Protein AF-A0AB38Z0I2-F1 (afdb_monomer_lite)

pLDDT: mean 76.2, std 21.55, range [34.94, 97.25]

Organism: NCBI:txid487316

Secondary structure (DSSP, 8-state):
-----------------------------TT----PPPHHHHHHHHHHHHTGGG-HHHHHHHHHTTT----HHHHHHHHS---TTPPPPPHHHHHHHHHHHHHHHHHHHHTT--TT--HHHHHHHH-

Sequence (127 aa):
MKYLNRTSQDREKHHYFNQQQGDNRKQHNPNHRHHSISLNDVFRSLLALTQLDKDIPTLIKLFEEQGLEICETRVRTWSTPVHINNRPIPHIIFVGFMNLLECINAEAKLKDINLFDLSEILDDIRN

Foldseek 3Di:
DDDDDYDDDDDDDDDDDDDPPPPPPPVPPVPPPPPDQALLNVLLVVCVVVVVVVCVVVVQVLCVVVVHHDDPVLSVLSNDDDDVPRDGDPPVVSVSVVVSVVVVVVVCVVVVHDPPPCPVVVVVVVD

Radius of gyration: 32.6 Å; chains: 1; bounding box: 81×65×84 Å

Structure (mmCIF, N/CA/C/O backbone):
data_AF-A0AB38Z0I2-F1
#
_entry.id   AF-A0AB38Z0I2-F1
#
loop_
_atom_site.group_PDB
_atom_site.id
_atom_site.type_symbol
_atom_site.label_atom_id
_atom_site.label_alt_id
_atom_site.label_comp_id
_atom_site.label_asym_id
_atom_site.label_entity_id
_atom_site.label_seq_id
_atom_site.pdbx_PDB_ins_code
_atom_site.Cartn_x
_atom_site.Cartn_y
_atom_site.Cartn_z
_atom_site.occupancy
_atom_site.B_iso_or_equiv
_atom_site.auth_seq_id
_atom_site.auth_comp_id
_atom_site.auth_asym_id
_atom_site.auth_atom_id
_atom_site.pdbx_PDB_model_num
ATOM 1 N N . MET A 1 1 ? 50.071 -37.031 -63.763 1.00 35.19 1 MET A N 1
ATOM 2 C CA . MET A 1 1 ? 49.563 -37.925 -64.828 1.00 35.19 1 MET A CA 1
ATOM 3 C C . MET A 1 1 ? 48.359 -38.695 -64.294 1.00 35.19 1 MET A C 1
ATOM 5 O O . MET A 1 1 ? 48.475 -39.248 -63.213 1.00 35.19 1 MET A O 1
ATOM 9 N N . LYS A 1 2 ? 47.286 -38.754 -65.101 1.00 41.22 2 LYS A N 1
ATOM 10 C CA . LYS A 1 2 ? 46.116 -39.662 -65.057 1.00 41.22 2 LYS A CA 1
ATOM 11 C C . LYS A 1 2 ? 44.975 -39.355 -64.070 1.00 41.22 2 LYS A C 1
ATOM 13 O O . LYS A 1 2 ? 44.919 -39.865 -62.962 1.00 41.22 2 LYS A O 1
ATOM 18 N N . TYR A 1 3 ? 44.001 -38.606 -64.593 1.00 42.28 3 TYR A N 1
ATOM 19 C CA . TYR A 1 3 ? 42.575 -38.826 -64.342 1.00 42.28 3 TYR A CA 1
ATOM 20 C C . TYR A 1 3 ? 42.131 -40.170 -64.959 1.00 42.28 3 TYR A C 1
ATOM 22 O O . TYR A 1 3 ? 42.544 -40.486 -66.075 1.00 42.28 3 TYR A O 1
ATOM 30 N N . LEU A 1 4 ? 41.260 -40.909 -64.266 1.00 43.62 4 LEU A N 1
ATOM 31 C CA . LEU A 1 4 ? 40.403 -41.998 -64.774 1.00 43.62 4 LEU A CA 1
ATOM 32 C C . LEU A 1 4 ? 39.073 -41.892 -63.989 1.00 43.62 4 LEU A C 1
ATOM 34 O O . LEU A 1 4 ? 39.091 -42.010 -62.771 1.00 43.62 4 LEU A O 1
ATOM 38 N N . ASN A 1 5 ? 38.004 -41.319 -64.564 1.00 35.19 5 ASN A N 1
ATOM 39 C CA . ASN A 1 5 ? 36.926 -41.962 -65.351 1.00 35.19 5 ASN A CA 1
ATOM 40 C C . ASN A 1 5 ? 36.101 -42.983 -64.535 1.00 35.19 5 ASN A C 1
ATOM 42 O O . ASN A 1 5 ? 36.639 -44.011 -64.150 1.00 35.19 5 ASN A O 1
ATOM 46 N N . ARG A 1 6 ? 34.837 -42.643 -64.190 1.00 34.94 6 ARG A N 1
ATOM 47 C CA . ARG A 1 6 ? 33.563 -43.058 -64.867 1.00 34.94 6 ARG A CA 1
ATOM 48 C C . ARG A 1 6 ? 33.108 -44.467 -64.426 1.00 34.94 6 ARG A C 1
ATOM 50 O O . ARG A 1 6 ? 33.953 -45.328 -64.282 1.00 34.94 6 ARG A O 1
ATOM 57 N N . THR A 1 7 ? 31.843 -44.855 -64.245 1.00 35.47 7 THR A N 1
ATOM 58 C CA . THR A 1 7 ? 30.488 -44.258 -64.263 1.00 35.47 7 THR A CA 1
ATOM 59 C C . THR A 1 7 ? 29.531 -45.327 -63.704 1.00 35.47 7 THR A C 1
ATOM 61 O O . THR A 1 7 ? 29.823 -46.509 -63.842 1.00 35.47 7 THR A O 1
ATOM 64 N N . SER A 1 8 ? 28.382 -44.887 -63.183 1.00 41.78 8 SER A N 1
ATOM 65 C CA . SER A 1 8 ? 27.042 -45.503 -63.277 1.00 41.78 8 SER A CA 1
ATOM 66 C C . SER A 1 8 ? 26.867 -47.020 -63.147 1.00 41.78 8 SER A C 1
ATOM 68 O O . SER A 1 8 ? 27.188 -47.745 -64.080 1.00 41.78 8 SER A O 1
ATOM 70 N N . GLN A 1 9 ? 26.094 -47.447 -62.142 1.00 41.41 9 GLN A N 1
ATOM 71 C CA . GLN A 1 9 ? 25.028 -48.436 -62.357 1.00 41.41 9 GLN A CA 1
ATOM 72 C C . GLN A 1 9 ? 23.803 -48.121 -61.484 1.00 41.41 9 GLN A C 1
ATOM 74 O O . GLN A 1 9 ? 23.786 -48.352 -60.279 1.00 41.41 9 GLN A O 1
ATOM 79 N N . ASP A 1 10 ? 22.782 -47.587 -62.152 1.00 40.34 10 ASP A N 1
ATOM 80 C CA . ASP A 1 10 ? 21.367 -47.743 -61.819 1.00 40.34 10 ASP A CA 1
ATOM 81 C C . ASP A 1 10 ? 20.979 -49.229 -61.798 1.00 40.34 10 ASP A C 1
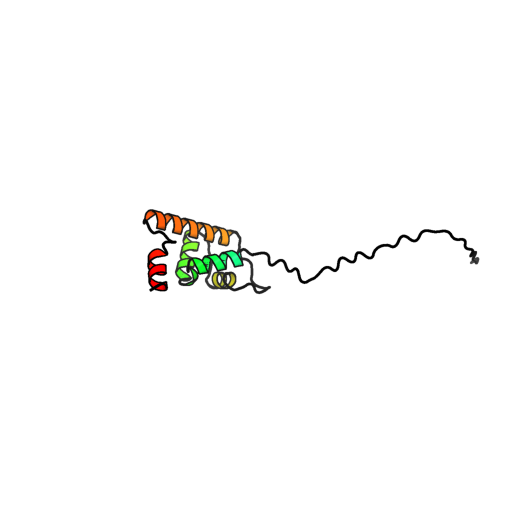ATOM 83 O O . ASP A 1 10 ? 21.392 -49.967 -62.700 1.00 40.34 10 ASP A O 1
ATOM 87 N N . ARG A 1 11 ? 20.126 -49.628 -60.841 1.00 38.00 11 ARG A N 1
ATOM 88 C CA . ARG A 1 11 ? 18.875 -50.395 -61.062 1.00 38.00 11 ARG A CA 1
ATOM 89 C C . ARG A 1 11 ? 18.249 -50.887 -59.748 1.00 38.00 11 ARG A C 1
ATOM 91 O O . ARG A 1 11 ? 18.697 -51.850 -59.140 1.00 38.00 11 ARG A O 1
ATOM 98 N N . GLU A 1 12 ? 17.188 -50.179 -59.366 1.00 39.44 12 GLU A N 1
ATOM 99 C CA . GLU A 1 12 ? 15.887 -50.636 -58.845 1.00 39.44 12 GLU A CA 1
ATOM 100 C C . GLU A 1 12 ? 15.726 -52.098 -58.369 1.00 39.44 12 GLU A C 1
ATOM 102 O O . GLU A 1 12 ? 15.931 -53.037 -59.140 1.00 39.44 12 GLU A O 1
ATOM 107 N N . LYS A 1 13 ? 15.129 -52.275 -57.173 1.00 37.06 13 LYS A N 1
ATOM 108 C CA . LYS A 1 13 ? 13.777 -52.870 -57.017 1.00 37.06 13 LYS A CA 1
ATOM 109 C C . LYS A 1 13 ? 13.230 -52.797 -55.574 1.00 37.06 13 LYS A C 1
ATOM 111 O O . LYS A 1 13 ? 13.824 -53.301 -54.632 1.00 37.06 13 LYS A O 1
ATOM 116 N N . HIS A 1 14 ? 12.067 -52.147 -55.489 1.00 39.53 14 HIS A N 1
ATOM 117 C CA . HIS A 1 14 ? 10.957 -52.165 -54.523 1.00 39.53 14 HIS A CA 1
ATOM 118 C C . HIS A 1 14 ? 10.954 -53.192 -53.371 1.00 39.53 14 HIS A C 1
ATOM 120 O O . HIS A 1 14 ? 11.108 -54.381 -53.613 1.00 39.53 14 HIS A O 1
ATOM 126 N N . HIS A 1 15 ? 10.561 -52.750 -52.163 1.00 36.34 15 HIS A N 1
ATOM 127 C CA . HIS A 1 15 ? 9.241 -53.062 -51.578 1.00 36.34 15 HIS A CA 1
ATOM 128 C C . HIS A 1 15 ? 8.993 -52.366 -50.215 1.00 36.34 15 HIS A C 1
ATOM 130 O O . HIS A 1 15 ? 9.807 -52.447 -49.308 1.00 36.34 15 HIS A O 1
ATOM 136 N N . TYR A 1 16 ? 7.825 -51.711 -50.133 1.00 35.66 16 TYR A N 1
ATOM 137 C CA . TYR A 1 16 ? 6.970 -51.390 -48.975 1.00 35.66 16 TYR A CA 1
ATOM 138 C C . TYR A 1 16 ? 7.589 -50.878 -47.659 1.00 35.66 16 TYR A C 1
ATOM 140 O O . TYR A 1 16 ? 8.160 -51.645 -46.900 1.00 35.66 16 TYR A O 1
ATOM 148 N N . PHE A 1 17 ? 7.259 -49.634 -47.285 1.00 37.66 17 PHE A N 1
ATOM 149 C CA . PHE A 1 17 ? 6.292 -49.371 -46.203 1.00 37.66 17 PHE A CA 1
ATOM 150 C C . PHE A 1 17 ? 5.907 -47.880 -46.175 1.00 37.66 17 PHE A C 1
ATOM 152 O O . PHE A 1 17 ? 6.712 -47.013 -45.847 1.00 37.66 17 PHE A O 1
ATOM 159 N N . ASN A 1 18 ? 4.649 -47.585 -46.511 1.00 37.41 18 ASN A N 1
ATOM 160 C CA . ASN A 1 18 ? 4.008 -46.314 -46.182 1.00 37.41 18 ASN A CA 1
ATOM 161 C C . ASN A 1 18 ? 3.748 -46.305 -44.669 1.00 37.41 18 ASN A C 1
ATOM 163 O O . ASN A 1 18 ? 2.815 -46.958 -44.208 1.00 37.41 18 ASN A O 1
ATOM 167 N N . GLN A 1 19 ? 4.533 -45.555 -43.900 1.00 43.78 19 GLN A N 1
ATOM 168 C CA . GLN A 1 19 ? 4.049 -45.001 -42.638 1.00 43.78 19 GLN A CA 1
ATOM 169 C C . GLN A 1 19 ? 3.721 -43.537 -42.884 1.00 43.78 19 GLN A C 1
ATOM 171 O O . GLN A 1 19 ? 4.601 -42.699 -43.062 1.00 43.78 19 GLN A O 1
ATOM 176 N N . GLN A 1 20 ? 2.419 -43.265 -42.930 1.00 45.53 20 GLN A N 1
ATOM 177 C CA . GLN A 1 20 ? 1.861 -41.930 -42.813 1.00 45.53 20 GLN A CA 1
ATOM 178 C C . GLN A 1 20 ? 2.412 -41.306 -41.525 1.00 45.53 20 GLN A C 1
ATOM 180 O O . GLN A 1 20 ? 1.944 -41.603 -40.428 1.00 45.53 20 GLN A O 1
ATOM 185 N N . GLN A 1 21 ? 3.437 -40.462 -41.650 1.00 42.50 21 GLN A N 1
ATOM 186 C CA . GLN A 1 21 ? 3.780 -39.518 -40.599 1.00 42.50 21 GLN A CA 1
ATOM 187 C C . GLN A 1 21 ? 2.641 -38.506 -40.560 1.00 42.50 21 GLN A C 1
ATOM 189 O O . GLN A 1 21 ? 2.542 -37.624 -41.410 1.00 42.50 21 GLN A O 1
ATOM 194 N N . GLY A 1 22 ? 1.733 -38.698 -39.602 1.00 38.53 22 GLY A N 1
ATOM 195 C CA . GLY A 1 22 ? 0.774 -37.678 -39.220 1.00 38.53 22 GLY A CA 1
ATOM 196 C C . GLY A 1 22 ? 1.545 -36.406 -38.897 1.00 38.53 22 GLY A C 1
ATOM 197 O O . GLY A 1 22 ? 2.306 -36.363 -37.930 1.00 38.53 22 GLY A O 1
ATOM 198 N N . ASP A 1 23 ? 1.367 -35.400 -39.747 1.00 45.88 23 ASP A N 1
ATOM 199 C CA . ASP A 1 23 ? 1.872 -34.043 -39.593 1.00 45.88 23 ASP A CA 1
ATOM 200 C C . ASP A 1 23 ? 1.158 -33.423 -38.377 1.00 45.88 23 ASP A C 1
ATOM 202 O O . ASP A 1 23 ? 0.218 -32.641 -38.494 1.00 45.88 23 ASP A O 1
ATOM 206 N N . ASN A 1 24 ? 1.570 -33.818 -37.168 1.00 48.59 24 ASN A N 1
ATOM 207 C CA . ASN A 1 24 ? 1.207 -33.163 -35.915 1.00 48.59 24 ASN A CA 1
ATOM 208 C C . ASN A 1 24 ? 1.999 -31.855 -35.811 1.00 48.59 24 ASN A C 1
ATOM 210 O O . ASN A 1 24 ? 2.752 -31.617 -34.863 1.00 48.59 24 ASN A O 1
ATOM 214 N N . ARG A 1 25 ? 1.786 -30.960 -36.781 1.00 50.53 25 ARG A N 1
ATOM 215 C CA . ARG A 1 25 ? 1.904 -29.526 -36.547 1.00 50.53 25 ARG A CA 1
ATOM 216 C C . ARG A 1 25 ? 0.864 -29.205 -35.492 1.00 50.53 25 ARG A C 1
ATOM 218 O O . ARG A 1 25 ? -0.278 -28.880 -35.803 1.00 50.53 25 ARG A O 1
ATOM 225 N N . LYS A 1 26 ? 1.267 -29.318 -34.224 1.00 53.81 26 LYS A N 1
ATOM 226 C CA . LYS A 1 26 ? 0.637 -28.581 -33.137 1.00 53.81 26 LYS A CA 1
ATOM 227 C C . LYS A 1 26 ? 0.612 -27.140 -33.620 1.00 53.81 26 LYS A C 1
ATOM 229 O O . LYS A 1 26 ? 1.645 -26.475 -33.634 1.00 53.81 26 LYS A O 1
ATOM 234 N N . GLN A 1 27 ? -0.546 -26.709 -34.106 1.00 51.62 27 GLN A N 1
ATOM 235 C CA . GLN A 1 27 ? -0.838 -25.313 -34.340 1.00 51.62 27 GLN A CA 1
ATOM 236 C C . GLN A 1 27 ? -0.627 -24.656 -32.983 1.00 51.62 27 GLN A C 1
ATOM 238 O O . GLN A 1 27 ? -1.441 -24.797 -32.072 1.00 51.62 27 GLN A O 1
ATOM 243 N N . HIS A 1 28 ? 0.546 -24.056 -32.800 1.00 48.41 28 HIS A N 1
ATOM 244 C CA . HIS A 1 28 ? 0.829 -23.240 -31.643 1.00 48.41 28 HIS A CA 1
ATOM 245 C C . HIS A 1 28 ? -0.084 -22.035 -31.801 1.00 48.41 28 HIS A C 1
ATOM 247 O O . HIS A 1 28 ? 0.224 -21.125 -32.561 1.00 48.41 28 HIS A O 1
ATOM 253 N N . ASN A 1 29 ? -1.268 -22.108 -31.196 1.00 47.97 29 ASN A N 1
ATOM 254 C CA . ASN A 1 29 ? -2.223 -21.019 -31.175 1.00 47.97 29 ASN A CA 1
ATOM 255 C C . ASN A 1 29 ? -1.540 -19.847 -30.447 1.00 47.97 29 ASN A C 1
ATOM 257 O O . ASN A 1 29 ? -1.352 -19.933 -29.231 1.00 47.97 29 ASN A O 1
ATOM 261 N N . PRO A 1 30 ? -1.137 -18.765 -31.138 1.00 53.69 30 PRO A N 1
ATOM 262 C CA . PRO A 1 30 ? -0.403 -17.667 -30.508 1.00 53.69 30 PRO A CA 1
ATOM 263 C C . PRO A 1 30 ? -1.296 -16.831 -29.571 1.00 53.69 30 PRO A C 1
ATOM 265 O O . PRO A 1 30 ? -0.818 -15.900 -28.925 1.00 53.69 30 PRO A O 1
ATOM 268 N N . ASN A 1 31 ? -2.586 -17.176 -29.465 1.00 49.81 31 ASN A N 1
ATOM 269 C CA . ASN A 1 31 ? -3.589 -16.449 -28.692 1.00 49.81 31 ASN A CA 1
ATOM 270 C C . ASN A 1 31 ? -3.817 -16.989 -27.272 1.00 49.81 31 ASN A C 1
ATOM 272 O O . ASN A 1 31 ? -4.771 -16.587 -26.612 1.00 49.81 31 ASN A O 1
ATOM 276 N N . HIS A 1 32 ? -2.948 -17.854 -26.750 1.00 46.88 32 HIS A N 1
ATOM 277 C CA . HIS A 1 32 ? -2.883 -18.116 -25.307 1.00 46.88 32 HIS A CA 1
ATOM 278 C C . HIS A 1 32 ? -1.730 -17.333 -24.688 1.00 46.88 32 HIS A C 1
ATOM 280 O O . HIS A 1 32 ? -0.775 -17.889 -24.150 1.00 46.88 32 HIS A O 1
ATOM 286 N N . ARG A 1 33 ? -1.828 -15.998 -24.747 1.00 56.41 33 ARG A N 1
ATOM 287 C CA . ARG A 1 33 ? -1.088 -15.157 -23.807 1.00 56.41 33 ARG A CA 1
ATOM 288 C C . ARG A 1 33 ? -1.671 -15.431 -22.426 1.00 56.41 33 ARG A C 1
ATOM 290 O O . ARG A 1 33 ? -2.667 -14.828 -22.042 1.00 56.41 33 ARG A O 1
ATOM 297 N N . HIS A 1 34 ? -1.067 -16.367 -21.700 1.00 53.22 34 HIS A N 1
ATOM 298 C CA . HIS A 1 34 ? -1.227 -16.444 -20.257 1.00 53.22 34 HIS A CA 1
ATOM 299 C C . HIS A 1 34 ? -0.807 -15.087 -19.696 1.00 53.22 34 HIS A C 1
ATOM 301 O O . HIS A 1 34 ? 0.380 -14.767 -19.648 1.00 53.22 34 HIS A O 1
ATOM 307 N N . HIS A 1 35 ? -1.780 -14.253 -19.337 1.00 65.31 35 HIS A N 1
ATOM 308 C CA . HIS A 1 35 ? -1.502 -13.045 -18.585 1.00 65.31 35 HIS A CA 1
ATOM 309 C C . HIS A 1 35 ? -1.142 -13.485 -17.163 1.00 65.31 35 HIS A C 1
ATOM 311 O O . HIS A 1 35 ? -2.012 -13.701 -16.324 1.00 65.31 35 HIS A O 1
ATOM 317 N N . SER A 1 36 ? 0.144 -13.738 -16.925 1.00 77.06 36 SER A N 1
ATOM 318 C CA . SER A 1 36 ? 0.655 -13.981 -15.580 1.00 77.06 36 SER A CA 1
ATOM 319 C C . SER A 1 36 ? 0.555 -12.684 -14.781 1.00 77.06 36 SER A C 1
ATOM 321 O O . SER A 1 36 ? 1.078 -11.661 -15.225 1.00 77.06 36 SER A O 1
ATOM 323 N N . ILE A 1 37 ? -0.087 -12.739 -13.615 1.00 84.50 37 ILE A N 1
ATOM 324 C CA . ILE A 1 37 ? -0.169 -11.616 -12.676 1.00 84.50 37 ILE A CA 1
ATOM 325 C C . ILE A 1 37 ? 1.247 -11.281 -12.192 1.00 84.50 37 ILE A C 1
ATOM 327 O O . ILE A 1 37 ? 1.966 -12.157 -11.710 1.00 84.50 37 ILE A O 1
ATOM 331 N N . SER A 1 38 ? 1.652 -10.020 -12.328 1.00 88.94 38 SER A N 1
ATOM 332 C CA . SER A 1 38 ? 2.943 -9.516 -11.853 1.00 88.94 38 SER A CA 1
ATOM 333 C C . SER A 1 38 ? 2.843 -8.917 -10.445 1.00 88.94 38 SER A C 1
ATOM 335 O O . SER A 1 38 ? 1.761 -8.565 -9.976 1.00 88.94 38 SER A O 1
ATOM 337 N N . LEU A 1 39 ? 3.983 -8.719 -9.774 1.00 92.25 39 LEU A N 1
ATOM 338 C CA . LEU A 1 39 ? 4.015 -7.989 -8.498 1.00 92.25 39 LEU A CA 1
ATOM 339 C C . LEU A 1 39 ? 3.514 -6.545 -8.635 1.00 92.25 39 LEU A C 1
ATOM 341 O O . LEU A 1 39 ? 2.929 -6.027 -7.691 1.00 92.25 39 LEU A O 1
ATOM 345 N N . ASN A 1 40 ? 3.684 -5.910 -9.800 1.00 92.50 40 ASN A N 1
ATOM 346 C CA . ASN A 1 40 ? 3.114 -4.585 -10.057 1.00 92.50 40 ASN A CA 1
ATOM 347 C C . ASN A 1 40 ? 1.581 -4.644 -10.068 1.00 92.50 40 ASN A C 1
ATOM 349 O O . ASN A 1 40 ? 0.939 -3.742 -9.539 1.00 92.50 40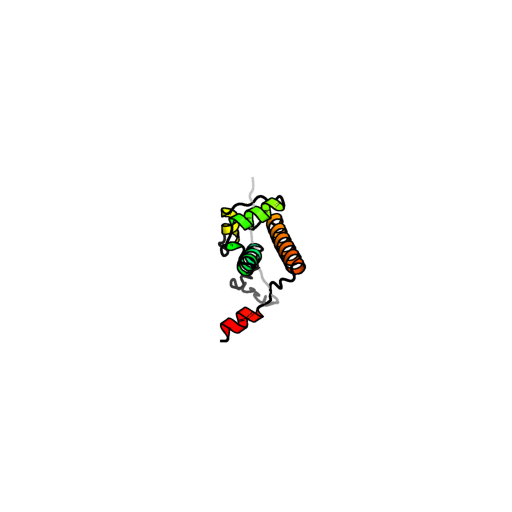 ASN A O 1
ATOM 353 N N . ASP A 1 41 ? 0.991 -5.708 -10.624 1.00 90.50 41 ASP A N 1
ATOM 354 C CA . ASP A 1 41 ? -0.466 -5.880 -10.639 1.00 90.50 41 ASP A CA 1
ATOM 355 C C . ASP A 1 41 ? -1.017 -6.041 -9.223 1.00 90.50 41 ASP A C 1
ATOM 357 O O . ASP A 1 41 ? -2.026 -5.421 -8.878 1.00 90.50 41 ASP A O 1
ATOM 361 N N . VAL A 1 42 ? -0.329 -6.827 -8.390 1.00 92.88 42 VAL A N 1
ATOM 362 C CA . VAL A 1 42 ? -0.684 -7.007 -6.977 1.00 92.88 42 VAL A CA 1
ATOM 363 C C . VAL A 1 42 ? -0.506 -5.698 -6.211 1.00 92.88 42 VAL A C 1
ATOM 365 O O . VAL A 1 42 ? -1.444 -5.248 -5.559 1.00 92.88 42 VAL A O 1
ATOM 368 N N . PHE A 1 43 ? 0.653 -5.048 -6.346 1.00 94.31 43 PHE A N 1
ATOM 369 C CA . PHE A 1 43 ? 0.952 -3.765 -5.710 1.00 94.31 43 PHE A CA 1
ATOM 370 C C . PHE A 1 43 ? -0.096 -2.709 -6.060 1.00 94.31 43 PHE A C 1
ATOM 372 O O . PHE A 1 43 ? -0.690 -2.128 -5.161 1.00 94.31 43 PHE A O 1
ATOM 379 N N . ARG A 1 44 ? -0.394 -2.513 -7.350 1.00 92.88 44 ARG A N 1
ATOM 380 C CA . ARG A 1 44 ? -1.419 -1.570 -7.817 1.00 92.88 44 ARG A CA 1
ATOM 381 C C . ARG A 1 44 ? -2.787 -1.872 -7.215 1.00 92.88 44 ARG A C 1
ATOM 383 O O . ARG A 1 44 ? -3.472 -0.954 -6.778 1.00 92.88 44 ARG A O 1
ATOM 390 N N . SER A 1 45 ? -3.197 -3.139 -7.233 1.00 92.31 45 SER A N 1
ATOM 391 C CA . SER A 1 45 ? -4.525 -3.532 -6.752 1.00 92.31 45 SER A CA 1
ATOM 392 C C . SER A 1 45 ? -4.662 -3.267 -5.256 1.00 92.31 45 SER A C 1
ATOM 394 O O . SER A 1 45 ? -5.643 -2.673 -4.825 1.00 92.31 45 SER A O 1
ATOM 396 N N . LEU A 1 46 ? -3.653 -3.646 -4.471 1.00 93.81 46 LEU A N 1
ATOM 397 C CA . LEU A 1 46 ? -3.637 -3.401 -3.033 1.00 93.81 46 LEU A CA 1
ATOM 398 C C . LEU A 1 46 ? -3.546 -1.909 -2.711 1.00 93.81 46 LEU A C 1
ATOM 400 O O . LEU A 1 46 ? -4.275 -1.445 -1.846 1.00 93.81 46 LEU A O 1
ATOM 404 N N . LEU A 1 47 ? -2.713 -1.159 -3.433 1.00 93.19 47 LEU A N 1
ATOM 405 C CA . LEU A 1 47 ? -2.574 0.285 -3.270 1.00 93.19 47 LEU A CA 1
ATOM 406 C C . LEU A 1 47 ? -3.913 1.012 -3.485 1.00 93.19 47 LEU A C 1
ATOM 408 O O . LEU A 1 47 ? -4.265 1.880 -2.693 1.00 93.19 47 LEU A O 1
ATOM 412 N N . ALA A 1 48 ? -4.679 0.614 -4.507 1.00 89.94 48 ALA A N 1
ATOM 413 C CA . ALA A 1 48 ? -6.010 1.160 -4.770 1.00 89.94 48 ALA A CA 1
ATOM 414 C C . ALA A 1 48 ? -7.040 0.748 -3.701 1.00 89.94 48 ALA A C 1
ATOM 416 O O . ALA A 1 48 ? -7.861 1.565 -3.291 1.00 89.94 48 ALA A O 1
ATOM 417 N N . LEU A 1 49 ? -6.997 -0.505 -3.231 1.00 89.38 49 LEU A N 1
ATOM 418 C CA . LEU A 1 49 ? -7.905 -1.001 -2.190 1.00 89.38 49 LEU A CA 1
ATOM 419 C C . LEU A 1 49 ? -7.690 -0.293 -0.849 1.00 89.38 49 LEU A C 1
ATOM 421 O O . LEU A 1 49 ? -8.656 0.012 -0.155 1.00 89.38 49 LEU A O 1
ATOM 425 N N . THR A 1 50 ? -6.437 -0.018 -0.491 1.00 88.00 50 THR A N 1
ATOM 426 C CA . THR A 1 50 ? -6.088 0.672 0.757 1.00 88.00 50 THR A CA 1
ATOM 427 C C . THR A 1 50 ? -6.108 2.190 0.626 1.00 88.00 50 THR A C 1
ATOM 429 O O . THR A 1 50 ? -5.964 2.885 1.627 1.00 88.00 50 THR A O 1
ATOM 432 N N . GLN A 1 51 ? -6.301 2.709 -0.592 1.00 88.81 51 GLN A N 1
ATOM 433 C CA . GLN A 1 51 ? -6.318 4.138 -0.922 1.00 88.81 51 GLN A CA 1
ATOM 434 C C . GLN A 1 51 ? -5.042 4.887 -0.505 1.00 88.81 51 GLN A C 1
ATOM 436 O O . GLN A 1 51 ? -5.042 6.111 -0.360 1.00 88.81 51 GLN A O 1
ATOM 441 N N . LEU A 1 52 ? -3.936 4.160 -0.322 1.00 89.50 52 LEU A N 1
ATOM 442 C CA . LEU A 1 52 ? -2.638 4.733 0.038 1.00 89.50 52 LEU A CA 1
ATOM 443 C C . LEU A 1 52 ? -2.021 5.541 -1.120 1.00 89.50 52 LEU A C 1
ATOM 445 O O . LEU A 1 52 ? -1.047 6.260 -0.924 1.00 89.50 52 LEU A O 1
ATOM 449 N N . ASP A 1 53 ? -2.591 5.466 -2.325 1.00 88.25 53 ASP A N 1
ATOM 450 C CA . ASP A 1 53 ? -2.253 6.330 -3.459 1.00 88.25 53 ASP A CA 1
ATOM 451 C C . ASP A 1 53 ? -2.795 7.762 -3.338 1.00 88.25 53 ASP A C 1
ATOM 453 O O . ASP A 1 53 ? -2.327 8.643 -4.064 1.00 88.25 53 ASP A O 1
ATOM 457 N N . LYS A 1 54 ? -3.742 8.022 -2.425 1.00 90.38 54 LYS A N 1
ATOM 458 C CA . LYS A 1 54 ? -4.288 9.371 -2.197 1.00 90.38 54 LYS A CA 1
ATOM 459 C C . LYS A 1 54 ? -3.285 10.329 -1.555 1.00 90.38 54 LYS A C 1
ATOM 461 O O . LYS A 1 54 ? -3.400 11.535 -1.757 1.00 90.38 54 LYS A O 1
ATOM 466 N N . ASP A 1 55 ? -2.307 9.802 -0.820 1.00 92.00 55 ASP A N 1
ATOM 467 C CA . ASP A 1 55 ? -1.262 10.576 -0.145 1.00 92.00 55 ASP A CA 1
ATOM 468 C C . ASP A 1 55 ? 0.110 9.906 -0.324 1.00 92.00 55 ASP A C 1
ATOM 470 O O . ASP A 1 55 ? 0.643 9.217 0.550 1.00 92.00 55 ASP A O 1
ATOM 474 N N . ILE A 1 56 ? 0.682 10.102 -1.516 1.00 93.31 56 ILE A N 1
ATOM 475 C CA . ILE A 1 56 ? 1.999 9.563 -1.872 1.00 93.31 56 ILE A CA 1
ATOM 476 C C . ILE A 1 56 ? 3.115 10.064 -0.933 1.00 93.31 56 ILE A C 1
ATOM 478 O O . ILE A 1 56 ? 3.954 9.239 -0.569 1.00 93.31 56 ILE A O 1
ATOM 482 N N . PRO A 1 57 ? 3.171 11.349 -0.519 1.00 95.00 57 PRO A N 1
ATOM 483 C CA . PRO A 1 57 ? 4.155 11.804 0.465 1.00 95.00 57 PRO A CA 1
ATOM 484 C C . PRO A 1 57 ? 4.149 10.986 1.761 1.00 95.00 57 PRO A C 1
ATOM 486 O O . PRO A 1 57 ? 5.211 10.551 2.211 1.00 95.00 57 PRO A O 1
ATOM 489 N N . THR A 1 58 ? 2.971 10.717 2.329 1.00 93.44 58 THR A N 1
ATOM 490 C CA . THR A 1 58 ? 2.859 9.875 3.529 1.00 93.44 58 THR A CA 1
ATOM 491 C C . THR A 1 58 ? 3.286 8.437 3.245 1.00 93.44 58 THR A C 1
ATOM 493 O O . THR A 1 58 ? 4.039 7.861 4.028 1.00 93.44 58 THR A O 1
ATOM 496 N N . LEU A 1 59 ? 2.888 7.863 2.103 1.00 94.81 59 LEU A N 1
ATOM 497 C CA . LEU A 1 59 ? 3.324 6.520 1.715 1.00 94.81 59 LEU A CA 1
ATOM 498 C C . LEU A 1 59 ? 4.853 6.413 1.638 1.00 94.81 59 LEU A C 1
ATOM 500 O O . LEU A 1 59 ? 5.415 5.465 2.175 1.00 94.81 59 LEU A O 1
ATOM 504 N N . ILE A 1 60 ? 5.531 7.379 1.009 1.00 95.88 60 ILE A N 1
ATOM 505 C CA . ILE A 1 60 ? 7.001 7.408 0.920 1.00 95.88 60 ILE A CA 1
ATOM 506 C C . ILE A 1 60 ? 7.618 7.416 2.319 1.00 95.88 60 ILE A C 1
ATOM 508 O O . ILE A 1 60 ? 8.493 6.598 2.595 1.00 95.88 60 ILE A O 1
ATOM 512 N N . LYS A 1 61 ? 7.110 8.261 3.220 1.00 95.25 61 LYS A N 1
ATOM 513 C CA . LYS A 1 61 ? 7.592 8.327 4.602 1.00 95.25 61 LYS A CA 1
ATOM 514 C C . LYS A 1 61 ? 7.460 6.984 5.336 1.00 95.25 61 LYS A C 1
ATOM 516 O O . LYS A 1 61 ? 8.385 6.574 6.027 1.00 95.25 61 LYS A O 1
ATOM 521 N N . LEU A 1 62 ? 6.360 6.256 5.138 1.00 94.25 62 LEU A N 1
ATOM 522 C CA . LEU A 1 62 ? 6.164 4.926 5.738 1.00 94.25 62 LEU A CA 1
ATOM 523 C C . LEU A 1 62 ? 7.143 3.864 5.198 1.00 94.25 62 LEU A C 1
ATOM 525 O O . LEU A 1 62 ? 7.448 2.885 5.882 1.00 94.25 62 LEU A O 1
ATOM 529 N N . PHE A 1 63 ? 7.640 4.024 3.969 1.00 95.81 63 PHE A N 1
ATOM 530 C CA . PHE A 1 63 ? 8.737 3.197 3.458 1.00 95.81 63 PHE A CA 1
ATOM 531 C C . PHE A 1 63 ? 10.084 3.614 4.061 1.00 95.81 63 PHE A C 1
ATOM 533 O O . PHE A 1 63 ? 10.866 2.747 4.455 1.00 95.81 63 PHE A O 1
ATOM 540 N N . GLU A 1 64 ? 10.337 4.917 4.196 1.00 95.56 64 GLU A N 1
ATOM 541 C CA . GLU A 1 64 ? 11.555 5.445 4.824 1.00 95.56 64 GLU A CA 1
ATOM 542 C C . GLU A 1 64 ? 11.693 4.992 6.284 1.00 95.56 64 GLU A C 1
ATOM 544 O O . GLU A 1 64 ? 12.786 4.623 6.711 1.00 95.56 64 GLU A O 1
ATOM 549 N N . GLU A 1 65 ? 10.588 4.928 7.033 1.00 94.25 65 GLU A N 1
ATOM 550 C CA . GLU A 1 65 ? 10.540 4.403 8.407 1.00 94.25 65 GLU A CA 1
ATOM 551 C C . GLU A 1 65 ? 10.971 2.925 8.502 1.00 94.25 65 GLU A C 1
ATOM 553 O O . GLU A 1 65 ? 11.453 2.481 9.543 1.00 94.25 65 GLU A O 1
ATOM 558 N N . GLN A 1 66 ? 10.880 2.173 7.400 1.00 93.62 66 GLN A N 1
ATOM 559 C CA . GLN A 1 66 ? 11.383 0.799 7.272 1.00 93.62 66 GLN A CA 1
ATOM 560 C C . GLN A 1 66 ? 12.808 0.728 6.691 1.00 93.62 66 GLN A C 1
ATOM 562 O O . GLN A 1 66 ? 13.310 -0.361 6.406 1.00 93.62 66 GLN A O 1
ATOM 567 N N . GLY A 1 67 ? 13.466 1.871 6.477 1.00 95.81 67 GLY A N 1
ATOM 568 C CA . GLY A 1 67 ? 14.779 1.961 5.837 1.00 95.81 67 GLY A CA 1
ATOM 569 C C . GLY A 1 67 ? 14.750 1.726 4.323 1.00 95.81 67 GLY A C 1
ATOM 570 O O . GLY A 1 67 ? 15.780 1.385 3.739 1.00 95.81 67 GLY A O 1
ATOM 571 N N . LEU A 1 68 ? 13.585 1.870 3.680 1.00 96.50 68 LEU A N 1
ATOM 572 C CA . LEU A 1 68 ? 13.409 1.677 2.243 1.00 96.50 68 LEU A CA 1
ATOM 573 C C . LEU A 1 68 ? 13.250 3.026 1.543 1.00 96.50 68 LEU A C 1
ATOM 575 O O . LEU A 1 68 ? 12.240 3.707 1.686 1.00 96.50 68 LEU A O 1
ATOM 579 N N . GLU A 1 69 ? 14.237 3.391 0.732 1.00 94.81 69 GLU A N 1
ATOM 580 C CA . GLU A 1 69 ? 14.185 4.622 -0.051 1.00 94.81 69 GLU A CA 1
ATOM 581 C C . GLU A 1 69 ? 13.397 4.401 -1.349 1.00 94.81 69 GLU A C 1
ATOM 583 O O . GLU A 1 69 ? 13.777 3.608 -2.219 1.00 94.81 69 GLU A O 1
ATOM 588 N N . ILE A 1 70 ? 12.289 5.126 -1.494 1.00 94.56 70 ILE A N 1
ATOM 589 C CA . ILE A 1 70 ? 11.502 5.175 -2.725 1.00 94.56 70 ILE A CA 1
ATOM 590 C C . ILE A 1 70 ? 11.145 6.621 -3.064 1.00 94.56 70 ILE A C 1
ATOM 592 O O . ILE A 1 70 ? 11.176 7.501 -2.215 1.00 94.56 70 ILE A O 1
ATOM 596 N N . CYS A 1 71 ? 10.763 6.874 -4.315 1.00 93.62 71 CYS A N 1
ATOM 597 C CA . CYS A 1 71 ? 10.302 8.193 -4.736 1.00 93.62 71 CYS A CA 1
ATOM 598 C C . CYS A 1 71 ? 8.960 8.114 -5.461 1.00 93.62 71 CYS A C 1
ATOM 600 O O . CYS A 1 71 ? 8.592 7.083 -6.032 1.00 93.62 71 CYS A O 1
ATOM 602 N N . GLU A 1 72 ? 8.253 9.241 -5.505 1.00 93.94 72 GLU A N 1
ATOM 603 C CA . GLU A 1 72 ? 6.931 9.355 -6.123 1.00 93.94 72 GLU A CA 1
ATOM 604 C C . GLU A 1 72 ? 6.909 8.838 -7.567 1.00 93.94 72 GLU A C 1
ATOM 606 O O . GLU A 1 72 ? 6.002 8.105 -7.960 1.00 93.94 72 GLU A O 1
ATOM 611 N N . THR A 1 73 ? 7.941 9.151 -8.357 1.00 92.62 73 THR A N 1
ATOM 612 C CA . THR A 1 73 ? 8.026 8.695 -9.755 1.00 92.62 73 THR A CA 1
ATOM 613 C C . THR A 1 73 ? 8.018 7.167 -9.848 1.00 92.62 73 THR A C 1
ATOM 615 O O . THR A 1 73 ? 7.390 6.598 -10.744 1.00 92.62 73 THR A O 1
ATOM 618 N N . ARG A 1 74 ? 8.687 6.479 -8.913 1.00 91.88 74 ARG A N 1
ATOM 619 C CA . ARG A 1 74 ? 8.710 5.012 -8.856 1.00 91.88 74 ARG A CA 1
ATOM 620 C C . ARG A 1 74 ? 7.358 4.449 -8.449 1.00 91.88 74 ARG A C 1
ATOM 622 O O . ARG A 1 74 ? 6.869 3.565 -9.147 1.00 91.88 74 ARG A O 1
ATOM 629 N N . VAL A 1 75 ? 6.732 5.012 -7.414 1.00 92.44 75 VAL A N 1
ATOM 630 C CA . VAL A 1 75 ? 5.380 4.624 -6.976 1.00 92.44 75 VAL A CA 1
ATOM 631 C C . VAL A 1 75 ? 4.395 4.728 -8.137 1.00 92.44 75 VAL A C 1
ATOM 633 O O . VAL A 1 75 ? 3.723 3.750 -8.455 1.00 92.44 75 VAL A O 1
ATOM 636 N N . ARG A 1 76 ? 4.382 5.869 -8.840 1.00 91.06 76 ARG A N 1
ATOM 637 C CA . ARG A 1 76 ? 3.529 6.088 -10.018 1.00 91.06 76 ARG A CA 1
ATOM 638 C C . ARG A 1 76 ? 3.839 5.109 -11.150 1.00 91.06 76 ARG A C 1
ATOM 640 O O . ARG A 1 76 ? 2.929 4.580 -11.776 1.00 91.06 76 ARG A O 1
ATOM 647 N N . THR A 1 77 ? 5.115 4.819 -11.401 1.00 90.56 77 THR A N 1
ATOM 648 C CA . THR A 1 77 ? 5.504 3.830 -12.422 1.00 90.56 77 THR A CA 1
ATOM 649 C C . THR A 1 77 ? 4.940 2.447 -12.091 1.00 90.56 77 THR A C 1
ATOM 651 O O . THR A 1 77 ? 4.383 1.786 -12.965 1.00 90.56 77 THR A O 1
ATOM 654 N N . TRP A 1 78 ? 5.052 2.006 -10.836 1.00 91.38 78 TRP A N 1
ATOM 655 C CA . TRP A 1 78 ? 4.588 0.684 -10.411 1.00 91.38 78 TRP A CA 1
ATOM 656 C C . TRP A 1 78 ? 3.066 0.581 -10.278 1.00 91.38 78 TRP A C 1
ATOM 658 O O . TRP A 1 78 ? 2.534 -0.516 -10.423 1.00 91.38 78 TRP A O 1
ATOM 668 N N . SER A 1 79 ? 2.365 1.694 -10.044 1.00 89.12 79 SER A N 1
ATOM 669 C CA . SER A 1 79 ? 0.900 1.728 -9.958 1.00 89.12 79 SER A CA 1
ATOM 670 C C . SER A 1 79 ? 0.200 1.884 -11.314 1.00 89.12 79 SER A C 1
ATOM 672 O O . SER A 1 79 ? -1.001 1.638 -11.420 1.00 89.12 79 SER A O 1
ATOM 674 N N . THR A 1 80 ? 0.918 2.249 -12.380 1.00 85.00 80 THR A N 1
ATOM 675 C CA . THR A 1 80 ? 0.323 2.316 -13.725 1.00 85.00 80 THR A CA 1
ATOM 676 C C . THR A 1 80 ? 0.120 0.926 -14.348 1.00 85.00 80 THR A C 1
ATOM 678 O O . THR A 1 80 ? 0.968 0.045 -14.180 1.00 85.00 80 THR A O 1
ATOM 681 N N . PRO A 1 81 ? -0.985 0.707 -15.095 1.00 76.12 81 PRO A N 1
ATOM 682 C CA . PRO A 1 81 ? -1.203 -0.525 -15.849 1.00 76.12 81 PRO A CA 1
ATOM 683 C C . PRO A 1 81 ? -0.015 -0.882 -16.743 1.00 76.12 81 PRO A C 1
ATOM 685 O O . PRO A 1 81 ? 0.610 -0.004 -17.336 1.00 76.12 81 PRO A O 1
ATOM 688 N N . VAL A 1 82 ? 0.277 -2.182 -16.832 1.00 68.06 82 VAL A N 1
ATOM 689 C CA . VAL A 1 82 ? 1.476 -2.722 -17.479 1.00 68.06 82 VAL A CA 1
ATOM 690 C C . VAL A 1 82 ? 1.587 -2.252 -18.933 1.00 68.06 82 VAL A C 1
ATOM 692 O O . VAL A 1 82 ? 0.937 -2.781 -19.832 1.00 68.06 82 VAL A O 1
ATOM 695 N N . HIS A 1 83 ? 2.483 -1.297 -19.174 1.00 63.03 83 HIS A N 1
ATOM 696 C CA . HIS A 1 83 ? 3.151 -1.168 -20.461 1.00 63.03 83 HIS A CA 1
ATOM 697 C C . HIS A 1 83 ? 4.316 -2.161 -20.507 1.00 63.03 83 HIS A C 1
ATOM 699 O O . HIS A 1 83 ? 4.974 -2.400 -19.497 1.00 63.03 83 HIS A O 1
ATOM 705 N N . ILE A 1 84 ? 4.624 -2.685 -21.698 1.00 57.97 84 ILE A N 1
ATOM 706 C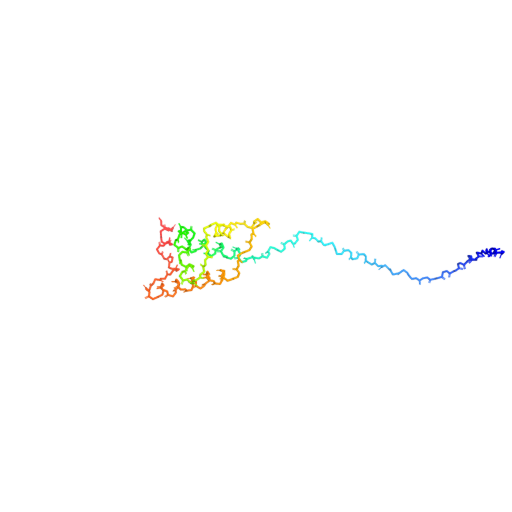 CA . ILE A 1 84 ? 5.752 -3.611 -21.952 1.00 57.97 84 ILE A CA 1
ATOM 707 C C . ILE A 1 84 ? 7.097 -3.069 -21.415 1.00 57.97 84 ILE A C 1
ATOM 709 O O . ILE A 1 84 ? 8.015 -3.839 -21.154 1.00 57.97 84 ILE A O 1
ATOM 713 N N . ASN A 1 85 ? 7.196 -1.755 -21.192 1.00 61.06 85 ASN A N 1
ATOM 714 C CA . ASN A 1 85 ? 8.404 -1.069 -20.742 1.00 61.06 85 ASN A CA 1
ATOM 715 C C . ASN A 1 85 ? 8.405 -0.687 -19.249 1.00 61.06 85 ASN A C 1
ATOM 717 O O . ASN A 1 85 ? 9.370 -0.072 -18.788 1.00 61.06 85 ASN A O 1
ATOM 721 N N . ASN A 1 86 ? 7.358 -1.011 -18.482 1.00 73.12 86 ASN A N 1
ATOM 722 C CA . ASN A 1 86 ? 7.332 -0.679 -17.059 1.00 73.12 86 ASN A CA 1
ATOM 723 C C . ASN A 1 86 ? 8.323 -1.574 -16.314 1.00 73.12 86 ASN A C 1
ATOM 725 O O . ASN A 1 86 ? 8.245 -2.801 -16.369 1.00 73.12 86 ASN A O 1
ATOM 729 N N . A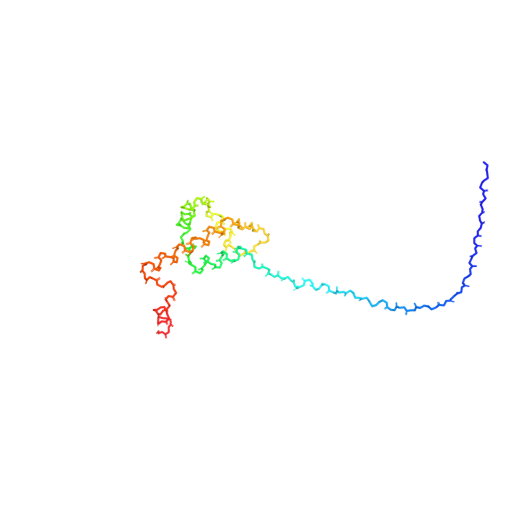RG A 1 87 ? 9.269 -0.956 -15.598 1.00 83.81 87 ARG A N 1
ATOM 730 C CA . ARG A 1 87 ? 10.201 -1.717 -14.763 1.00 83.81 87 ARG A CA 1
ATOM 731 C C . ARG A 1 87 ? 9.420 -2.439 -13.655 1.00 83.81 87 ARG A C 1
ATOM 733 O O . ARG A 1 87 ? 8.559 -1.810 -13.028 1.00 83.81 87 ARG A O 1
ATOM 740 N N . PRO A 1 88 ? 9.729 -3.717 -13.382 1.00 89.38 88 PRO A N 1
ATOM 741 C CA . PRO A 1 88 ? 9.113 -4.429 -12.274 1.00 89.38 88 PRO A CA 1
ATOM 742 C C . PRO A 1 88 ? 9.485 -3.765 -10.945 1.00 89.38 88 PRO A C 1
ATOM 744 O O . PRO A 1 88 ? 10.582 -3.213 -10.793 1.00 89.38 88 PRO A O 1
ATOM 747 N N . ILE A 1 89 ? 8.565 -3.817 -9.988 1.00 93.31 89 ILE A N 1
ATOM 748 C CA . ILE A 1 89 ? 8.828 -3.449 -8.603 1.00 93.31 89 ILE A CA 1
ATOM 749 C C . ILE A 1 89 ? 9.916 -4.378 -8.040 1.00 93.31 89 ILE A C 1
ATOM 751 O O . ILE A 1 89 ? 9.833 -5.599 -8.212 1.00 93.31 89 ILE A O 1
ATOM 755 N N . PRO A 1 90 ? 10.966 -3.840 -7.394 1.00 95.12 90 PRO A N 1
ATOM 756 C CA . PRO A 1 90 ? 11.946 -4.675 -6.718 1.00 95.12 90 PRO A CA 1
ATOM 757 C C . PRO A 1 90 ? 11.284 -5.478 -5.597 1.00 95.12 90 PRO A C 1
ATOM 759 O O . PRO A 1 90 ? 10.486 -4.939 -4.832 1.00 95.12 90 PRO A O 1
ATOM 762 N N . HIS A 1 91 ? 11.666 -6.748 -5.454 1.00 95.62 91 HIS A N 1
ATOM 763 C CA . HIS A 1 91 ? 11.086 -7.645 -4.449 1.00 95.62 91 HIS A CA 1
ATOM 764 C C . HIS A 1 91 ? 11.168 -7.074 -3.025 1.00 95.62 91 HIS A C 1
ATOM 766 O O . HIS A 1 91 ? 10.204 -7.160 -2.277 1.00 95.62 91 HIS A O 1
ATOM 772 N N . ILE A 1 92 ? 12.288 -6.436 -2.665 1.00 96.38 92 ILE A N 1
ATOM 773 C CA . ILE A 1 92 ? 12.468 -5.809 -1.347 1.00 96.38 92 ILE A CA 1
ATOM 774 C C . ILE A 1 92 ? 11.440 -4.701 -1.072 1.00 96.38 92 ILE A C 1
ATOM 776 O O . ILE A 1 92 ? 10.921 -4.613 0.035 1.00 96.38 92 ILE A O 1
ATOM 780 N N . ILE A 1 93 ? 11.089 -3.910 -2.090 1.00 96.69 93 ILE A N 1
ATOM 781 C CA . ILE A 1 93 ? 10.076 -2.859 -1.964 1.00 96.69 93 ILE A CA 1
ATOM 782 C C . ILE A 1 93 ? 8.687 -3.481 -1.844 1.00 96.69 93 ILE A C 1
ATOM 784 O O . ILE A 1 93 ? 7.890 -3.047 -1.021 1.00 96.69 93 ILE A O 1
ATOM 788 N N . PHE A 1 94 ? 8.401 -4.532 -2.616 1.00 96.69 94 PHE A N 1
ATOM 789 C CA . PHE A 1 94 ? 7.129 -5.241 -2.502 1.00 96.69 94 PHE A CA 1
ATOM 790 C C . PHE A 1 94 ? 6.942 -5.877 -1.115 1.00 96.69 94 PHE A C 1
ATOM 792 O O . PHE A 1 94 ? 5.881 -5.740 -0.518 1.00 96.69 94 PHE A O 1
ATOM 799 N N . VAL A 1 95 ? 7.977 -6.518 -0.565 1.00 97.06 95 VAL A N 1
ATOM 800 C CA . VAL A 1 95 ? 7.939 -7.056 0.804 1.00 97.06 95 VAL A CA 1
ATOM 801 C C . VAL A 1 95 ? 7.737 -5.940 1.829 1.00 97.06 95 VAL A C 1
ATOM 803 O O . VAL A 1 95 ? 6.881 -6.076 2.695 1.00 97.06 95 VAL A O 1
ATOM 806 N N . GLY A 1 96 ? 8.446 -4.814 1.701 1.00 96.75 96 GLY A N 1
ATOM 807 C CA . GLY A 1 96 ? 8.239 -3.651 2.572 1.00 96.75 96 GLY A CA 1
ATOM 808 C C . GLY A 1 96 ? 6.815 -3.095 2.512 1.00 96.75 96 GLY A C 1
ATOM 809 O O . GLY A 1 96 ? 6.250 -2.701 3.528 1.00 96.75 96 GLY A O 1
ATOM 810 N N . PHE A 1 97 ? 6.189 -3.130 1.334 1.00 96.69 97 PHE A N 1
ATOM 811 C CA . PHE A 1 97 ? 4.783 -2.769 1.197 1.00 96.69 97 PHE A CA 1
ATOM 812 C C . PHE A 1 97 ? 3.868 -3.736 1.956 1.00 96.69 97 PHE A C 1
ATOM 814 O O . PHE A 1 97 ? 2.965 -3.298 2.659 1.00 96.69 97 PHE A O 1
ATOM 821 N N . MET A 1 98 ? 4.106 -5.046 1.861 1.00 97.25 98 MET A N 1
ATOM 822 C CA . MET A 1 98 ? 3.316 -6.036 2.601 1.00 97.25 98 MET A CA 1
ATOM 823 C C . MET A 1 98 ? 3.478 -5.884 4.119 1.00 97.25 98 MET A C 1
ATOM 825 O O . MET A 1 98 ? 2.481 -5.933 4.835 1.00 97.25 98 MET A O 1
ATOM 829 N N . ASN A 1 99 ? 4.699 -5.625 4.596 1.00 96.12 99 ASN A N 1
ATOM 830 C CA . ASN A 1 99 ? 4.966 -5.352 6.010 1.00 96.12 99 ASN A CA 1
ATOM 831 C C . ASN A 1 99 ? 4.224 -4.098 6.491 1.00 96.12 99 ASN A C 1
ATOM 833 O O . ASN A 1 99 ? 3.631 -4.105 7.564 1.00 96.12 99 ASN A O 1
ATOM 837 N N . LEU A 1 100 ? 4.199 -3.036 5.678 1.00 94.75 100 LEU A N 1
ATOM 838 C CA . LEU A 1 100 ? 3.433 -1.821 5.964 1.00 94.75 100 LEU A CA 1
ATOM 839 C C . LEU A 1 100 ? 1.945 -2.138 6.157 1.00 94.75 100 LEU A C 1
ATOM 841 O O . LEU A 1 100 ? 1.344 -1.698 7.136 1.00 94.75 100 LEU A O 1
ATOM 845 N N . LEU A 1 101 ? 1.351 -2.926 5.255 1.00 93.94 101 LEU A N 1
ATOM 846 C CA . LEU A 1 101 ? -0.055 -3.328 5.367 1.00 93.94 101 LEU A CA 1
ATOM 847 C C . LEU A 1 101 ? -0.322 -4.161 6.627 1.00 93.94 101 LEU A C 1
ATOM 849 O O . LEU A 1 101 ? -1.362 -3.996 7.268 1.00 93.94 101 LEU A O 1
ATOM 853 N N . GLU A 1 102 ? 0.610 -5.038 6.999 1.00 93.44 102 GLU A N 1
ATOM 854 C CA . GLU A 1 102 ? 0.525 -5.820 8.232 1.00 93.44 102 GLU A CA 1
ATOM 855 C C . GLU A 1 102 ? 0.578 -4.926 9.479 1.00 93.44 102 GLU A C 1
ATOM 857 O O . GLU A 1 102 ? -0.265 -5.079 10.366 1.00 93.44 102 GLU A O 1
ATOM 862 N N . CYS A 1 103 ? 1.488 -3.947 9.514 1.00 91.50 103 CYS A N 1
ATOM 863 C CA . CYS A 1 103 ? 1.581 -2.961 10.592 1.00 91.50 103 CYS A CA 1
ATOM 864 C C . CYS A 1 103 ? 0.289 -2.145 10.731 1.00 91.50 103 CYS A C 1
ATOM 866 O O . CYS A 1 103 ? -0.251 -2.051 11.832 1.00 91.50 103 CYS A O 1
ATOM 868 N N . ILE A 1 104 ? -0.260 -1.627 9.625 1.00 89.44 104 ILE A N 1
ATOM 869 C CA . ILE A 1 104 ? -1.533 -0.883 9.637 1.00 89.44 104 ILE A CA 1
ATOM 870 C C . ILE A 1 104 ? -2.663 -1.748 10.203 1.00 89.44 104 ILE A C 1
ATOM 872 O O . ILE A 1 104 ? -3.438 -1.297 11.045 1.00 89.44 104 ILE A O 1
ATOM 876 N N . ASN A 1 105 ? -2.755 -3.006 9.769 1.00 89.44 105 ASN A N 1
ATOM 877 C CA . ASN A 1 105 ? -3.765 -3.935 10.267 1.00 89.44 105 ASN A CA 1
ATOM 878 C C . ASN A 1 105 ? -3.595 -4.224 11.768 1.00 89.44 105 ASN A C 1
ATOM 880 O O . ASN A 1 105 ? -4.582 -4.301 12.499 1.00 89.44 105 ASN A O 1
ATOM 884 N N . ALA A 1 106 ? -2.358 -4.376 12.245 1.00 90.19 106 ALA A N 1
ATOM 885 C CA . ALA A 1 106 ? -2.074 -4.569 13.664 1.00 90.19 106 ALA A CA 1
ATOM 886 C C . ALA A 1 106 ? -2.460 -3.334 14.497 1.00 90.19 106 ALA A C 1
ATOM 888 O O . ALA A 1 106 ? -3.118 -3.473 15.528 1.00 90.19 106 ALA A O 1
ATOM 889 N N . GLU A 1 107 ? -2.121 -2.130 14.035 1.00 89.69 107 GLU A N 1
ATOM 890 C CA . GLU A 1 107 ? -2.496 -0.880 14.703 1.00 89.69 107 GLU A CA 1
ATOM 891 C C . GLU A 1 107 ? -4.007 -0.656 14.742 1.00 89.69 107 GLU A C 1
ATOM 893 O O . GLU A 1 107 ? -4.539 -0.242 15.773 1.00 89.69 107 GLU A O 1
ATOM 898 N N . ALA A 1 108 ? -4.708 -0.943 13.643 1.00 89.38 108 ALA A N 1
ATOM 899 C CA . ALA A 1 108 ? -6.160 -0.830 13.584 1.00 89.38 108 ALA A CA 1
ATOM 900 C C . ALA A 1 108 ? -6.825 -1.750 14.618 1.00 89.38 108 ALA A C 1
ATOM 902 O O . ALA A 1 108 ? -7.670 -1.298 15.386 1.00 89.38 108 ALA A O 1
ATOM 903 N N . LYS A 1 109 ? -6.358 -3.002 14.727 1.00 88.56 109 LYS A N 1
ATOM 904 C CA . LYS A 1 109 ? -6.832 -3.954 15.745 1.00 88.56 109 LYS A CA 1
ATOM 905 C C . LYS A 1 109 ? -6.599 -3.464 17.171 1.00 88.56 109 LYS A C 1
ATOM 907 O O . LYS A 1 109 ? -7.479 -3.619 18.008 1.00 88.56 109 LYS A O 1
ATOM 912 N N . LEU A 1 110 ? -5.441 -2.865 17.458 1.00 92.00 110 LEU A N 1
ATOM 913 C CA . LEU A 1 110 ? -5.154 -2.303 18.786 1.00 92.00 110 LEU A CA 1
ATOM 914 C C . LEU A 1 110 ? -6.095 -1.148 19.156 1.00 92.00 110 LEU A C 1
ATOM 916 O O . LEU A 1 110 ? -6.329 -0.910 20.338 1.00 92.00 110 LEU A O 1
ATOM 920 N N . LYS A 1 111 ? -6.621 -0.437 18.156 1.00 90.75 111 LYS A N 1
ATOM 921 C CA . LYS A 1 111 ? -7.567 0.674 18.322 1.00 90.75 111 LYS A CA 1
ATOM 922 C C . LYS A 1 111 ? -9.033 0.242 18.208 1.00 90.75 111 LYS A C 1
ATOM 924 O O . LYS A 1 111 ? -9.895 1.111 18.173 1.00 90.75 111 LYS A O 1
ATOM 929 N N . ASP A 1 112 ? -9.301 -1.064 18.136 1.00 87.19 112 ASP A N 1
ATOM 930 C CA . ASP A 1 112 ? -10.631 -1.642 17.895 1.00 87.19 112 ASP A CA 1
ATOM 931 C C . ASP A 1 112 ? -11.307 -1.109 16.613 1.00 87.19 112 ASP A C 1
ATOM 933 O O . ASP A 1 112 ? -12.525 -1.010 16.503 1.00 87.19 112 ASP A O 1
ATOM 937 N N . ILE A 1 113 ? -10.493 -0.745 15.616 1.00 84.69 113 ILE A N 1
ATOM 938 C CA . ILE A 1 113 ? -10.955 -0.303 14.300 1.00 84.69 113 ILE A CA 1
ATOM 939 C C . ILE A 1 113 ? -11.026 -1.527 13.392 1.00 84.69 113 ILE A C 1
ATOM 941 O O . ILE A 1 113 ? -10.002 -2.117 13.030 1.00 84.69 113 ILE A O 1
ATOM 945 N N . ASN A 1 114 ? -12.232 -1.886 12.963 1.00 80.94 114 ASN A N 1
ATOM 946 C CA . ASN A 1 114 ? -12.418 -2.885 11.923 1.00 80.94 114 ASN A CA 1
ATOM 947 C C . ASN A 1 114 ? -12.287 -2.229 10.537 1.00 80.94 114 ASN A C 1
ATOM 949 O O . ASN A 1 114 ? -13.209 -1.584 10.049 1.00 80.94 114 ASN A O 1
ATOM 953 N N . LEU A 1 115 ? -11.140 -2.436 9.880 1.00 76.25 115 LEU A N 1
ATOM 954 C CA . LEU A 1 115 ? -10.845 -1.904 8.537 1.00 76.25 115 LEU A CA 1
ATOM 955 C C . LEU A 1 115 ? -11.810 -2.392 7.442 1.00 76.25 115 LEU A C 1
ATOM 957 O O . LEU A 1 115 ? -11.832 -1.826 6.352 1.00 76.25 115 LEU A O 1
ATOM 961 N N . PHE A 1 116 ? -12.582 -3.445 7.716 1.00 73.12 116 PHE A N 1
ATOM 962 C CA . PHE A 1 116 ? -13.582 -4.006 6.810 1.00 73.12 116 PHE A CA 1
ATOM 963 C C . PHE A 1 116 ? -15.004 -3.858 7.355 1.00 73.12 116 PHE A C 1
ATOM 965 O O . PHE A 1 116 ? -15.905 -4.565 6.899 1.00 73.12 116 PHE A O 1
ATOM 972 N N . ASP A 1 117 ? -15.221 -2.983 8.338 1.00 78.44 117 ASP A N 1
ATOM 973 C CA . ASP A 1 117 ? -16.575 -2.627 8.728 1.00 78.44 117 ASP A CA 1
ATOM 974 C C . ASP A 1 117 ? -17.212 -1.793 7.619 1.00 78.44 117 ASP A C 1
ATOM 976 O O . ASP A 1 117 ? -16.886 -0.628 7.402 1.00 78.44 117 ASP A O 1
ATOM 980 N N . LEU A 1 118 ? -18.086 -2.447 6.862 1.00 79.31 118 LEU A N 1
ATOM 981 C CA . LEU A 1 118 ? -18.849 -1.834 5.786 1.00 79.31 118 LEU A CA 1
ATOM 982 C C . LEU A 1 118 ? -20.286 -1.546 6.220 1.00 79.31 118 LEU A C 1
ATOM 984 O O . LEU A 1 118 ? -21.088 -1.211 5.358 1.00 79.31 118 LEU A O 1
ATOM 988 N N . SER A 1 119 ? -20.642 -1.728 7.497 1.00 80.44 119 SER A N 1
ATOM 989 C CA . SER A 1 119 ? -22.029 -1.601 7.960 1.00 80.44 119 SER A CA 1
ATOM 990 C C . SER A 1 119 ? -22.613 -0.223 7.637 1.00 80.44 119 SER A C 1
ATOM 992 O O . SER A 1 119 ? -23.578 -0.151 6.882 1.00 80.44 119 SER A O 1
ATOM 994 N N . GLU A 1 120 ? -21.958 0.853 8.079 1.00 77.06 120 GLU A N 1
ATOM 995 C CA . GLU A 1 120 ? -22.385 2.235 7.804 1.00 77.06 120 GLU A CA 1
ATOM 996 C C . GLU A 1 120 ? -22.392 2.557 6.299 1.00 77.06 120 GLU A C 1
ATOM 998 O O . GLU A 1 120 ? -23.356 3.110 5.779 1.00 77.06 120 GLU A O 1
ATOM 1003 N N . ILE A 1 121 ? -21.362 2.130 5.557 1.00 78.06 121 ILE A N 1
ATOM 1004 C CA . ILE A 1 121 ? -21.268 2.361 4.103 1.00 78.06 121 ILE A CA 1
ATOM 1005 C C . ILE A 1 121 ? -22.393 1.632 3.350 1.00 78.06 121 ILE A C 1
ATOM 1007 O O . ILE A 1 121 ? -22.937 2.147 2.374 1.00 78.06 121 ILE A O 1
ATOM 1011 N N . LEU A 1 122 ? -22.727 0.406 3.758 1.00 82.94 122 LEU A N 1
ATOM 1012 C CA . LEU A 1 122 ? -23.792 -0.375 3.134 1.00 82.94 122 LEU A CA 1
ATOM 1013 C C . LEU A 1 122 ? -25.168 0.202 3.449 1.00 82.94 122 LEU A C 1
ATOM 1015 O O . LEU A 1 122 ? -26.032 0.150 2.572 1.00 82.94 122 LEU A O 1
ATOM 1019 N N . ASP A 1 123 ? -25.363 0.737 4.652 1.00 85.44 123 ASP A N 1
ATOM 1020 C CA . ASP A 1 123 ? -26.593 1.432 5.024 1.00 85.44 123 ASP A CA 1
ATOM 1021 C C . ASP A 1 123 ? -26.766 2.725 4.211 1.00 85.44 123 ASP A C 1
ATOM 1023 O O . ASP A 1 123 ? -27.859 2.961 3.6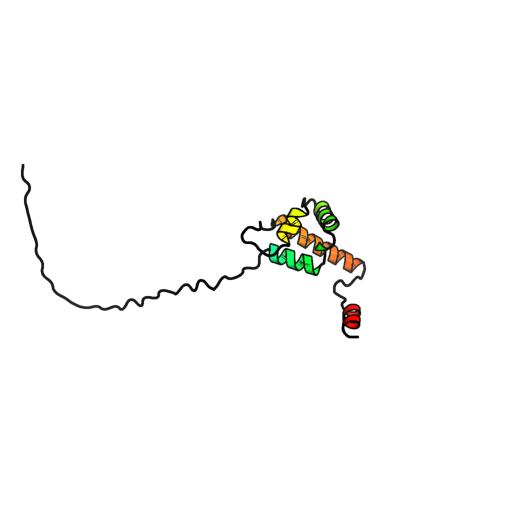97 1.00 85.44 123 ASP A O 1
ATOM 1027 N N . ASP A 1 124 ? -25.694 3.491 3.988 1.00 83.31 124 ASP A N 1
ATOM 1028 C CA . ASP A 1 124 ? -25.705 4.702 3.150 1.00 83.31 124 ASP A CA 1
ATOM 1029 C C . ASP A 1 124 ? -25.929 4.415 1.652 1.00 83.31 124 ASP A C 1
ATOM 1031 O O . ASP A 1 124 ? -26.515 5.228 0.946 1.00 83.31 124 ASP A O 1
ATOM 1035 N N . ILE A 1 125 ? -25.459 3.276 1.126 1.00 87.00 125 ILE A N 1
ATOM 1036 C CA . ILE A 1 125 ? -25.662 2.903 -0.291 1.00 87.00 125 ILE A CA 1
ATOM 1037 C C . ILE A 1 125 ? -27.080 2.373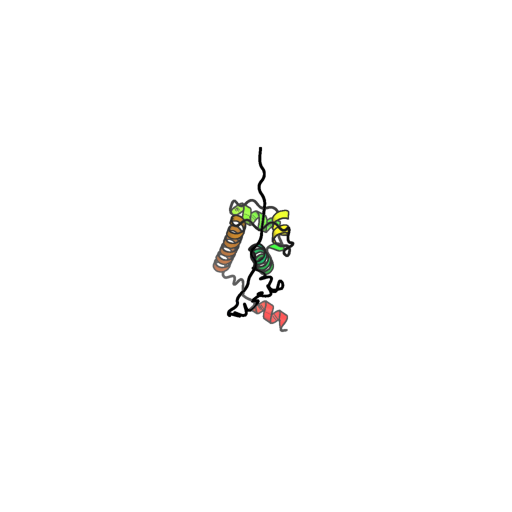 -0.545 1.00 87.00 125 ILE A C 1
ATOM 1039 O O . ILE A 1 125 ? -27.587 2.457 -1.667 1.00 87.00 125 ILE A O 1
ATOM 1043 N N . ARG A 1 126 ? -27.687 1.725 0.454 1.00 84.19 126 ARG A N 1
ATOM 1044 C CA . ARG A 1 126 ? -28.978 1.034 0.311 1.00 84.19 126 ARG A CA 1
ATOM 1045 C C . ARG A 1 126 ? -30.187 1.924 0.601 1.00 84.19 126 ARG A C 1
ATOM 1047 O O . ARG A 1 126 ? -31.285 1.530 0.203 1.00 84.19 126 ARG A O 1
ATOM 1054 N N . ASN A 1 127 ? -29.991 3.056 1.275 1.00 64.75 127 ASN A N 1
ATOM 1055 C CA . ASN A 1 127 ? -31.025 4.044 1.606 1.00 64.75 127 ASN A CA 1
ATOM 1056 C C . ASN A 1 127 ? -30.890 5.320 0.764 1.00 64.75 127 ASN A C 1
ATOM 1058 O O . ASN A 1 127 ? -31.902 6.054 0.686 1.00 64.75 127 ASN A O 1
#